Protein AF-A0A0L0FH58-F1 (afdb_monomer_lite)

pLDDT: mean 70.88, std 17.43, range [39.97, 90.69]

Organism: NCBI:txid667725

Secondary structure (DSSP, 8-state):
---HHHHHHHHHHHHHGGGTTSS--SS---------------S------TT-SEEETTTTEEESSGGGSPPSSTT-EEEE-SS-EEEEPTT--GGGG--

Structure (mmCIF, N/CA/C/O backbone):
data_AF-A0A0L0FH58-F1
#
_entry.id   AF-A0A0L0FH58-F1
#
loop_
_atom_site.group_PDB
_atom_site.id
_atom_site.type_symbol
_atom_site.label_atom_id
_atom_site.label_alt_id
_atom_site.label_comp_id
_atom_site.label_asym_id
_atom_site.label_entity_id
_atom_site.label_seq_id
_atom_site.pdbx_PDB_ins_code
_atom_site.Cartn_x
_atom_site.Cartn_y
_atom_site.Cartn_z
_atom_site.occupancy
_atom_site.B_iso_or_equiv
_atom_site.auth_seq_id
_atom_site.auth_comp_id
_atom_site.auth_asym_id
_atom_site.auth_atom_id
_atom_site.pdbx_PDB_model_num
ATOM 1 N N . MET A 1 1 ? -1.360 10.336 -76.472 1.00 60.91 1 MET A N 1
ATOM 2 C CA . MET A 1 1 ? -0.958 11.757 -76.564 1.00 60.91 1 MET A CA 1
ATOM 3 C C . MET A 1 1 ? -2.104 12.596 -76.028 1.00 60.91 1 MET A C 1
ATOM 5 O O . MET A 1 1 ? -3.118 12.704 -76.702 1.00 60.91 1 MET A O 1
ATOM 9 N N . VAL A 1 2 ? -2.002 13.099 -74.795 1.00 61.53 2 VAL A N 1
ATOM 10 C CA . VAL A 1 2 ? -3.044 13.973 -74.233 1.00 61.53 2 VAL A CA 1
ATOM 11 C C . VAL A 1 2 ? -2.915 15.340 -74.914 1.00 61.53 2 VAL A C 1
A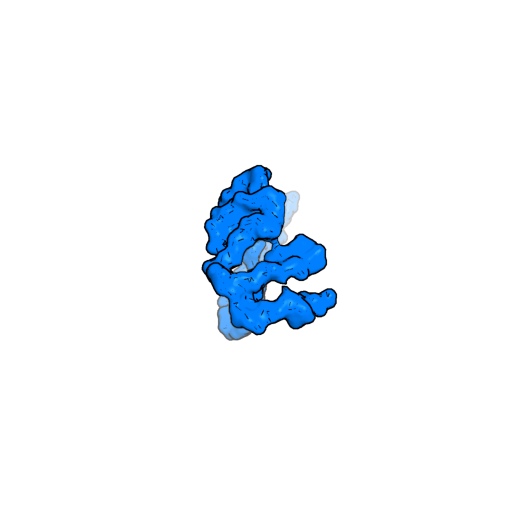TOM 13 O O . VAL A 1 2 ? -1.806 15.882 -74.947 1.00 61.53 2 VAL A O 1
ATOM 16 N N . PRO A 1 3 ? -3.988 15.887 -75.512 1.00 76.44 3 PRO A N 1
ATOM 17 C CA . PRO A 1 3 ? -3.910 17.174 -76.181 1.00 76.44 3 PRO A CA 1
ATOM 18 C C . PRO A 1 3 ? -3.529 18.252 -75.166 1.00 76.44 3 PRO A C 1
ATOM 20 O O . PRO A 1 3 ? -4.060 18.287 -74.056 1.00 76.44 3 PRO A O 1
ATOM 23 N N . ARG A 1 4 ? -2.607 19.143 -75.550 1.00 74.06 4 ARG A N 1
ATOM 24 C CA . ARG A 1 4 ? -2.059 20.204 -74.680 1.00 74.06 4 ARG A CA 1
ATOM 25 C C . ARG A 1 4 ? -3.168 21.047 -74.030 1.00 74.06 4 ARG A C 1
ATOM 27 O O . ARG A 1 4 ? -3.016 21.487 -72.897 1.00 74.06 4 ARG A O 1
ATOM 34 N N . SER A 1 5 ? -4.305 21.185 -74.714 1.00 71.88 5 SER A N 1
ATOM 35 C CA . SER A 1 5 ? -5.504 21.870 -74.226 1.00 71.88 5 SER A CA 1
ATOM 36 C C . SER A 1 5 ? -6.149 21.184 -73.015 1.00 71.88 5 SER A C 1
ATOM 38 O O . SER A 1 5 ? -6.576 21.865 -72.094 1.00 71.88 5 SER A O 1
ATOM 40 N N . VAL A 1 6 ? -6.177 19.848 -72.969 1.00 80.94 6 VAL A N 1
ATOM 41 C CA . VAL A 1 6 ? -6.742 19.088 -71.835 1.00 80.94 6 VAL A CA 1
ATOM 42 C C . VAL A 1 6 ? -5.834 19.197 -70.613 1.00 80.94 6 VAL A C 1
ATOM 44 O O . VAL A 1 6 ? -6.317 19.337 -69.494 1.00 80.94 6 VAL A O 1
ATOM 47 N N . PHE A 1 7 ? -4.518 19.213 -70.831 1.00 79.00 7 PHE A N 1
ATOM 48 C CA . PHE A 1 7 ? -3.545 19.396 -69.756 1.00 79.00 7 PHE A CA 1
ATOM 49 C C . PHE A 1 7 ? -3.645 20.792 -69.123 1.00 79.00 7 PHE A C 1
ATOM 51 O O . PHE A 1 7 ? -3.613 20.914 -67.902 1.00 79.00 7 PHE A O 1
ATOM 58 N N . ALA A 1 8 ? -3.843 21.834 -69.937 1.00 80.44 8 ALA A N 1
ATOM 59 C CA . ALA A 1 8 ? -4.043 23.198 -69.449 1.00 80.44 8 ALA A CA 1
ATOM 60 C C . ALA A 1 8 ? -5.340 23.351 -68.633 1.00 80.44 8 ALA A C 1
ATOM 62 O O . ALA A 1 8 ? -5.333 24.007 -67.593 1.00 80.44 8 ALA A O 1
ATOM 63 N N . VAL A 1 9 ? -6.433 22.707 -69.062 1.00 82.06 9 VAL A N 1
ATOM 64 C CA . VAL A 1 9 ? -7.715 22.726 -68.332 1.00 82.06 9 VAL A CA 1
ATOM 65 C C . VAL A 1 9 ? -7.608 21.992 -66.992 1.00 82.06 9 VAL A C 1
ATOM 67 O O . VAL A 1 9 ? -8.093 22.496 -65.982 1.00 82.06 9 VAL A O 1
ATOM 70 N N . LEU A 1 10 ? -6.924 20.843 -66.953 1.00 77.62 10 LEU A N 1
ATOM 71 C CA . LEU A 1 10 ? -6.676 20.103 -65.710 1.00 77.62 10 LEU A CA 1
ATOM 72 C C . LEU A 1 10 ? -5.815 20.901 -64.721 1.00 77.62 10 LEU A C 1
ATOM 74 O O . LEU A 1 10 ? -6.148 20.962 -63.541 1.00 77.62 10 LEU A O 1
ATOM 78 N N . LEU A 1 11 ? -4.755 21.564 -65.193 1.00 75.81 11 LEU A N 1
ATOM 79 C CA . LEU A 1 11 ? -3.912 22.423 -64.352 1.00 75.81 11 LEU A CA 1
ATOM 80 C C . LEU A 1 11 ? -4.693 23.606 -63.767 1.00 75.81 11 LEU A C 1
ATOM 82 O O . LEU A 1 11 ? -4.552 23.902 -62.582 1.00 75.81 11 LEU A O 1
ATOM 86 N N . ALA A 1 12 ? -5.547 24.245 -64.571 1.00 74.88 12 ALA A N 1
ATOM 87 C CA . ALA A 1 12 ? -6.402 25.333 -64.105 1.00 74.88 12 ALA A CA 1
ATOM 88 C C . ALA A 1 12 ? -7.394 24.865 -63.022 1.00 74.88 12 ALA A C 1
ATOM 90 O O . ALA A 1 12 ? -7.542 25.538 -62.005 1.00 74.88 12 ALA A O 1
ATOM 91 N N . LEU A 1 13 ? -8.009 23.687 -63.188 1.00 69.12 13 LEU A N 1
ATOM 92 C CA . LEU A 1 13 ? -8.920 23.106 -62.191 1.00 69.12 13 LEU A CA 1
ATOM 93 C C . LEU A 1 13 ? -8.217 22.796 -60.857 1.00 69.12 13 LEU A C 1
ATOM 95 O O . LEU A 1 13 ? -8.749 23.113 -59.794 1.00 69.12 13 LEU A O 1
ATOM 99 N N . ILE A 1 14 ? -7.002 22.240 -60.893 1.00 68.50 14 ILE A N 1
ATOM 100 C CA . ILE A 1 14 ? -6.240 21.886 -59.680 1.00 68.50 14 ILE A CA 1
ATOM 101 C C . ILE A 1 14 ? -5.783 23.144 -58.914 1.00 68.50 14 ILE A C 1
ATOM 103 O O . ILE A 1 14 ? -5.817 23.170 -57.681 1.00 68.50 14 ILE A O 1
ATOM 107 N N . LEU A 1 15 ? -5.410 24.215 -59.624 1.00 64.12 15 LEU A N 1
ATOM 108 C CA . LEU A 1 15 ? -5.027 25.497 -59.016 1.00 64.12 15 LEU A CA 1
ATOM 109 C C . LEU A 1 15 ? -6.206 26.199 -58.322 1.00 64.12 15 LEU A C 1
ATOM 111 O O . LEU A 1 15 ? -6.008 26.821 -57.282 1.00 64.12 15 LEU A O 1
ATOM 115 N N . THR A 1 16 ? -7.436 26.048 -58.829 1.00 60.78 16 THR A N 1
ATOM 116 C CA . THR A 1 16 ? -8.628 26.633 -58.182 1.00 60.78 16 THR A CA 1
ATOM 117 C C . THR A 1 16 ? -9.048 25.945 -56.878 1.00 60.78 16 THR A C 1
ATOM 119 O O . THR A 1 16 ? -9.738 26.559 -56.070 1.00 60.78 16 THR A O 1
ATOM 122 N N . MET A 1 17 ? -8.617 24.703 -56.618 1.00 57.84 17 MET A N 1
ATOM 123 C CA . MET A 1 17 ? -8.979 23.986 -55.384 1.00 57.84 17 MET A CA 1
ATOM 124 C C . MET A 1 17 ? -8.117 24.345 -54.160 1.00 57.84 17 MET A C 1
ATOM 126 O O . MET A 1 17 ? -8.465 23.973 -53.043 1.00 57.84 17 MET A O 1
ATOM 130 N N . HIS A 1 18 ? -7.029 25.104 -54.326 1.00 54.84 18 HIS A N 1
ATOM 131 C CA . HIS A 1 18 ? -6.111 25.440 -53.227 1.00 54.84 18 HIS A CA 1
ATOM 132 C C . HIS A 1 18 ? -6.514 26.689 -52.414 1.00 54.84 18 HIS A C 1
ATOM 134 O O . HIS A 1 18 ? -5.848 27.022 -51.438 1.00 54.84 18 HIS A O 1
ATOM 140 N N . SER A 1 19 ? -7.601 27.383 -52.771 1.00 51.69 19 SER A N 1
ATOM 141 C CA . SER A 1 19 ? -7.968 28.679 -52.164 1.00 51.69 19 SER A CA 1
ATOM 142 C C . SER A 1 19 ? -9.050 28.613 -51.076 1.00 51.69 19 SER A C 1
ATOM 144 O O . SER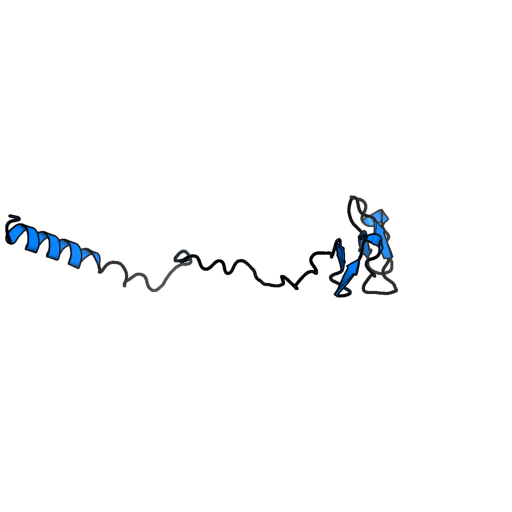 A 1 19 ? -9.364 29.639 -50.481 1.00 51.69 19 SER A O 1
ATOM 146 N N . ALA A 1 20 ? -9.623 27.442 -50.781 1.00 54.84 20 ALA A N 1
ATOM 147 C CA . ALA A 1 20 ? -10.741 27.319 -49.832 1.00 54.84 20 ALA A CA 1
ATOM 148 C C . ALA A 1 20 ? -10.326 27.074 -48.364 1.00 54.84 20 ALA A C 1
ATOM 150 O O . ALA A 1 20 ? -11.185 26.816 -47.528 1.00 54.84 20 ALA A O 1
ATOM 151 N N . LYS A 1 21 ? -9.031 27.151 -48.024 1.00 52.81 21 LYS A N 1
ATOM 152 C CA . LYS A 1 21 ? -8.520 26.857 -46.665 1.00 52.81 21 LYS A CA 1
ATOM 153 C C . LYS A 1 21 ? -7.908 28.050 -45.920 1.00 52.81 21 LYS A C 1
ATOM 155 O O . LYS A 1 21 ? -7.276 27.859 -44.892 1.00 52.81 21 LYS A O 1
ATOM 160 N N . ALA A 1 22 ? -8.096 29.277 -46.407 1.00 53.00 22 ALA A N 1
ATOM 161 C CA . ALA A 1 22 ? -7.501 30.475 -45.798 1.00 53.00 22 ALA A CA 1
ATOM 162 C C . ALA A 1 22 ? -8.527 31.554 -45.395 1.00 53.00 22 ALA A C 1
ATOM 164 O O . ALA A 1 22 ? -8.159 32.713 -45.230 1.00 53.00 22 ALA A O 1
ATOM 165 N N . PHE A 1 23 ? -9.808 31.190 -45.248 1.00 49.66 23 PHE A N 1
ATOM 166 C CA . PHE A 1 23 ? -10.892 32.134 -44.923 1.00 49.66 23 PHE A CA 1
ATOM 167 C C . PHE A 1 23 ? -11.887 31.630 -43.858 1.00 49.66 23 PHE A C 1
ATOM 169 O O . PHE A 1 23 ? -12.996 32.140 -43.765 1.00 49.66 23 PHE A O 1
ATOM 176 N N . PHE A 1 24 ? -11.479 30.666 -43.027 1.00 47.03 24 PHE A N 1
ATOM 177 C CA . PHE A 1 24 ? -12.161 30.324 -41.769 1.00 47.03 24 PHE A CA 1
ATOM 178 C C . PHE A 1 24 ? -11.177 30.459 -40.606 1.00 47.03 24 PHE A C 1
ATOM 180 O O . PHE A 1 24 ? -10.929 29.541 -39.835 1.00 47.03 24 PHE A O 1
ATOM 187 N N . HIS A 1 25 ? -10.559 31.632 -40.522 1.00 50.22 25 HIS A N 1
ATOM 188 C CA . HIS A 1 25 ? -10.120 32.146 -39.240 1.00 50.22 25 HIS A CA 1
ATOM 189 C C . HIS A 1 25 ? -11.343 32.836 -38.632 1.00 50.22 25 HIS A C 1
ATOM 191 O O . HIS A 1 25 ? -11.941 33.677 -39.301 1.00 50.22 25 HIS A O 1
ATOM 197 N N . PHE A 1 26 ? -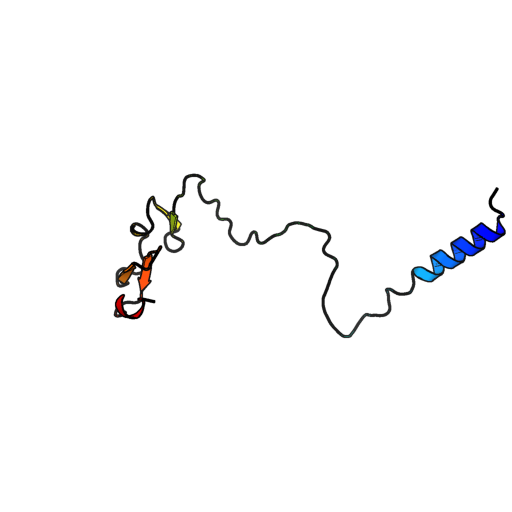11.639 32.521 -37.370 1.00 49.34 26 PHE A N 1
ATOM 198 C CA . PHE A 1 26 ? -12.512 33.294 -36.481 1.00 49.34 26 PHE A CA 1
ATOM 199 C C . PHE A 1 26 ? -14.014 32.950 -36.492 1.00 49.34 26 PHE A C 1
ATOM 201 O O . PHE A 1 26 ? -14.817 33.717 -37.000 1.00 49.34 26 PHE A O 1
ATOM 208 N N . GLU A 1 27 ? -14.372 31.801 -35.910 1.00 47.59 27 GLU A N 1
ATOM 209 C CA . GLU A 1 27 ? -15.478 31.595 -34.945 1.00 47.59 27 GLU A CA 1
ATOM 210 C C . GLU A 1 27 ? -15.820 30.092 -34.903 1.00 47.59 27 GLU A C 1
ATOM 212 O O . GLU A 1 27 ? -16.310 29.557 -35.888 1.00 47.59 27 GLU A O 1
ATOM 217 N N . HIS A 1 28 ? -15.581 29.434 -33.754 1.00 47.19 28 HIS A N 1
ATOM 218 C CA . HIS A 1 28 ? -15.865 28.012 -33.455 1.00 47.19 28 HIS A CA 1
ATOM 219 C C . HIS A 1 28 ? -14.932 27.038 -34.215 1.00 47.19 28 HIS A C 1
ATOM 221 O O . HIS A 1 28 ? -14.935 26.978 -35.431 1.00 47.19 28 HIS A O 1
ATOM 227 N N . GLY A 1 29 ? -14.022 26.284 -33.605 1.00 41.94 29 GLY A N 1
ATOM 228 C CA . GLY A 1 29 ? -14.146 25.492 -32.391 1.00 41.94 29 GLY A CA 1
ATOM 229 C C . GLY A 1 29 ? -13.783 24.055 -32.777 1.00 41.94 29 GLY A C 1
ATOM 230 O O . GLY A 1 29 ? -14.635 23.405 -33.354 1.00 41.94 29 GLY A O 1
ATOM 231 N N . PHE A 1 30 ? -12.541 23.653 -32.466 1.00 50.53 30 PHE A N 1
ATOM 232 C CA . PHE A 1 30 ? -12.002 22.285 -32.336 1.00 50.53 30 PHE A CA 1
ATOM 233 C C . PHE A 1 30 ? -12.140 21.278 -33.509 1.00 50.53 30 PHE A C 1
ATOM 235 O O . PHE A 1 30 ? -13.080 21.333 -34.290 1.00 50.53 30 PHE A O 1
ATOM 242 N N . ASP A 1 31 ? -11.154 20.367 -33.573 1.00 44.06 31 ASP A N 1
ATOM 243 C CA . ASP A 1 31 ? -11.096 19.116 -34.363 1.00 44.06 31 ASP A CA 1
ATOM 244 C C . ASP A 1 31 ? -10.746 19.258 -35.870 1.00 44.06 31 ASP A C 1
ATOM 246 O O . ASP A 1 31 ? -11.304 20.080 -36.587 1.00 44.06 31 ASP A O 1
ATOM 250 N N . GLU A 1 32 ? -9.808 18.545 -36.503 1.00 50.34 32 GLU A N 1
ATOM 251 C CA . GLU A 1 32 ? -8.945 17.398 -36.184 1.00 50.34 32 GLU A CA 1
ATOM 252 C C . GLU A 1 32 ? -7.787 17.436 -37.213 1.00 50.34 32 GLU A C 1
ATOM 254 O O . GLU A 1 32 ? -8.016 17.411 -38.427 1.00 50.34 32 GLU A O 1
ATOM 259 N N . GLN A 1 33 ? -6.539 17.499 -36.750 1.00 42.50 33 GLN A N 1
ATOM 260 C CA . GLN A 1 33 ? -5.367 17.098 -37.534 1.00 42.50 33 GLN A CA 1
ATOM 261 C C . GLN A 1 33 ? -4.391 16.418 -36.572 1.00 42.50 33 GLN A C 1
ATOM 263 O O . GLN A 1 33 ? -3.330 16.949 -36.264 1.00 42.50 33 GLN A O 1
ATOM 268 N N . ASP A 1 34 ? -4.794 15.251 -36.077 1.00 42.44 34 ASP A N 1
ATOM 269 C CA . ASP A 1 34 ? -3.899 14.309 -35.416 1.00 42.44 34 ASP A CA 1
ATOM 270 C C . ASP A 1 34 ? -3.245 13.439 -36.498 1.00 42.44 34 ASP A C 1
ATOM 272 O O . ASP A 1 34 ? -3.767 12.409 -36.933 1.00 42.44 34 ASP A O 1
ATOM 276 N N . GLU A 1 35 ? -2.088 13.897 -36.982 1.00 44.25 35 GLU A N 1
ATOM 277 C CA . GLU A 1 35 ? -1.035 12.958 -37.358 1.00 44.25 35 GLU A CA 1
ATOM 278 C C . GLU A 1 35 ? -0.680 12.200 -36.077 1.00 44.25 35 GLU A C 1
ATOM 280 O O . GLU A 1 35 ? -0.334 12.812 -35.070 1.00 44.25 35 GLU A O 1
ATOM 285 N N . GLY A 1 36 ? -0.881 10.883 -36.099 1.00 42.56 36 GLY A N 1
ATOM 286 C CA . GLY A 1 36 ? -0.685 10.012 -34.950 1.00 42.56 36 GLY A CA 1
ATOM 287 C C . GLY A 1 36 ? 0.772 9.976 -34.510 1.00 42.56 36 GLY A C 1
ATOM 288 O O . GLY A 1 36 ? 1.519 9.094 -34.921 1.00 42.56 36 GLY A O 1
ATOM 289 N N . ASP A 1 37 ? 1.140 10.904 -33.639 1.00 41.44 37 ASP A N 1
ATOM 290 C CA . ASP A 1 37 ? 2.030 10.605 -32.536 1.00 41.44 37 ASP A CA 1
ATOM 291 C C . ASP A 1 37 ? 1.148 10.094 -31.398 1.00 41.44 37 ASP A C 1
ATOM 293 O O . ASP A 1 37 ? 0.314 10.802 -30.831 1.00 41.44 37 ASP A O 1
ATOM 297 N N . GLU A 1 38 ? 1.315 8.810 -31.100 1.00 46.88 38 GLU A N 1
ATOM 298 C CA . GLU A 1 38 ? 0.868 8.160 -29.877 1.00 46.88 38 GLU A CA 1
ATOM 299 C C . GLU A 1 38 ? 1.577 8.798 -28.662 1.00 46.88 38 GLU A C 1
ATOM 301 O O . GLU A 1 38 ? 2.260 8.131 -27.897 1.00 46.88 38 GLU A O 1
ATOM 306 N N . GLU A 1 39 ? 1.377 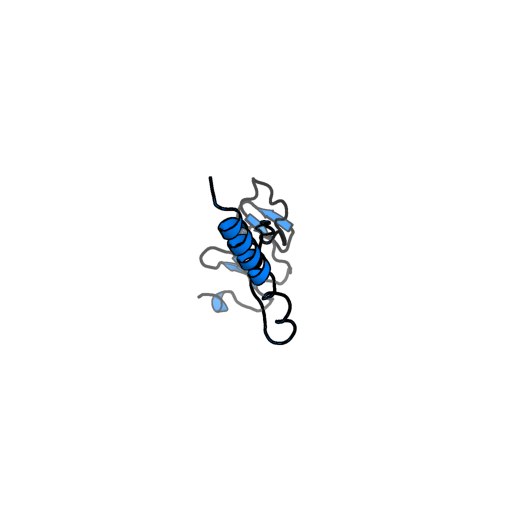10.093 -28.412 1.00 46.72 39 GLU A N 1
ATOM 307 C CA . GLU A 1 39 ? 1.498 10.687 -27.078 1.00 46.72 39 GLU A CA 1
ATOM 308 C C . GLU A 1 39 ? 0.192 10.421 -26.316 1.00 46.72 39 GLU A C 1
ATOM 310 O O . GLU A 1 39 ? -0.451 11.292 -25.726 1.00 46.72 39 GLU A O 1
ATOM 315 N N . GLN A 1 40 ? -0.209 9.146 -26.312 1.00 42.56 40 GLN A N 1
ATOM 316 C CA . GLN A 1 40 ? -1.064 8.613 -25.271 1.00 42.56 40 GLN A CA 1
ATOM 317 C C . GLN A 1 40 ? -0.344 8.836 -23.946 1.00 42.56 40 GLN A C 1
ATOM 319 O O . GLN A 1 40 ? 0.576 8.109 -23.592 1.00 42.56 40 GLN A O 1
ATOM 324 N N . ALA A 1 41 ? -0.806 9.839 -23.208 1.00 39.97 41 ALA A N 1
ATOM 325 C CA . ALA A 1 41 ? -0.949 9.756 -21.765 1.00 39.97 41 ALA A CA 1
ATOM 326 C C . ALA A 1 41 ? 0.259 9.158 -21.013 1.00 39.97 41 ALA A C 1
ATOM 328 O O . ALA A 1 41 ? 0.085 8.374 -20.087 1.00 39.97 41 ALA A O 1
ATOM 329 N N . THR A 1 42 ? 1.487 9.587 -21.303 1.00 42.25 42 THR A N 1
ATOM 330 C CA . THR A 1 42 ? 2.651 9.306 -20.442 1.00 42.25 42 THR A CA 1
ATOM 331 C C . THR A 1 42 ? 2.655 10.222 -19.214 1.00 42.25 42 THR A C 1
ATOM 333 O O . THR A 1 42 ? 3.689 10.645 -18.703 1.00 42.25 42 THR A O 1
ATOM 336 N N . LYS A 1 43 ? 1.474 10.545 -18.680 1.00 40.53 43 LYS A N 1
ATOM 337 C CA . LYS A 1 43 ? 1.348 11.167 -17.368 1.00 40.53 43 LYS A CA 1
ATOM 338 C C . LYS A 1 43 ? 1.368 10.028 -16.347 1.00 40.53 43 LYS A C 1
ATOM 340 O O . LYS A 1 43 ? 0.320 9.530 -15.966 1.00 40.53 43 LYS A O 1
ATOM 345 N N . TYR A 1 44 ? 2.576 9.646 -15.930 1.00 48.09 44 TYR A N 1
ATOM 346 C CA . TYR A 1 44 ? 2.872 8.629 -14.909 1.00 48.09 44 TYR A CA 1
ATOM 347 C C . TYR A 1 44 ? 2.639 7.164 -15.316 1.00 48.09 44 TYR A C 1
ATOM 349 O O . TYR A 1 44 ? 1.952 6.417 -14.632 1.00 48.09 44 TYR A O 1
ATOM 357 N N . GLN A 1 45 ? 3.363 6.680 -16.323 1.00 46.69 45 GLN A N 1
ATOM 358 C CA . GLN A 1 45 ? 4.004 5.376 -16.128 1.00 46.69 45 GLN A CA 1
ATOM 359 C C . GLN A 1 45 ? 5.294 5.652 -15.367 1.00 46.69 45 GLN A C 1
ATOM 361 O O . GLN A 1 45 ? 6.370 5.780 -15.938 1.00 46.69 45 GLN A O 1
ATOM 366 N N . LYS A 1 46 ? 5.165 5.822 -14.045 1.00 55.34 46 LYS A N 1
ATOM 367 C CA . LYS A 1 46 ? 6.279 5.497 -13.157 1.00 55.34 46 LYS A CA 1
ATOM 368 C C . LYS A 1 46 ? 6.719 4.102 -13.585 1.00 55.34 46 LYS A C 1
ATOM 370 O O . LYS A 1 46 ? 5.833 3.264 -13.730 1.00 55.34 46 LYS A O 1
ATOM 375 N N . ASP A 1 47 ? 8.002 3.883 -13.856 1.00 58.25 47 ASP A N 1
ATOM 376 C CA . ASP A 1 47 ? 8.555 2.566 -14.175 1.00 58.25 47 ASP A CA 1
ATOM 377 C C . ASP A 1 47 ? 8.194 1.587 -13.046 1.00 58.25 47 ASP A C 1
ATOM 379 O O . ASP A 1 47 ? 8.928 1.416 -12.073 1.00 58.25 47 ASP A O 1
ATOM 383 N N . LEU A 1 48 ? 6.988 1.028 -13.114 1.00 62.62 48 LEU A N 1
ATOM 384 C CA . LEU A 1 48 ? 6.488 0.039 -12.189 1.00 62.62 48 LEU A CA 1
ATOM 385 C C . LEU A 1 48 ? 7.354 -1.173 -12.454 1.00 62.62 48 LEU A C 1
ATOM 387 O O . LEU A 1 48 ? 7.358 -1.701 -13.569 1.00 62.62 48 LEU A O 1
ATOM 391 N N . ASP A 1 49 ? 8.147 -1.541 -11.449 1.00 71.75 49 ASP A N 1
ATOM 392 C CA . ASP A 1 49 ? 9.001 -2.715 -11.516 1.00 71.75 49 ASP A CA 1
ATOM 393 C C . ASP A 1 49 ? 8.180 -3.880 -12.094 1.00 71.75 49 ASP A C 1
ATOM 395 O O . ASP A 1 49 ? 7.048 -4.094 -11.654 1.00 71.75 49 ASP A O 1
ATOM 399 N N . PRO A 1 50 ? 8.684 -4.624 -13.090 1.00 75.00 50 PRO A N 1
ATOM 400 C CA . PRO A 1 50 ? 7.902 -5.667 -13.750 1.00 75.00 50 PRO A CA 1
ATOM 401 C C . PRO A 1 50 ? 7.481 -6.805 -12.804 1.00 75.00 50 PRO A C 1
ATOM 403 O O . PRO A 1 50 ? 6.652 -7.629 -13.182 1.00 75.00 50 PRO A O 1
ATOM 406 N N . ASN A 1 51 ? 8.025 -6.859 -11.583 1.00 80.62 51 ASN A N 1
ATOM 407 C CA . ASN A 1 51 ? 7.635 -7.794 -10.529 1.00 80.62 51 ASN A CA 1
ATOM 408 C C . ASN A 1 51 ? 6.716 -7.153 -9.473 1.00 80.62 51 ASN A C 1
ATOM 410 O O . ASN A 1 51 ? 6.367 -7.800 -8.486 1.00 80.62 51 ASN A O 1
ATOM 414 N N . CYS A 1 52 ? 6.322 -5.893 -9.652 1.00 83.81 52 CYS A N 1
ATOM 415 C CA . CYS A 1 52 ? 5.413 -5.181 -8.768 1.00 83.81 52 CYS A CA 1
ATOM 416 C C . CYS A 1 52 ? 3.994 -5.735 -8.929 1.00 83.81 52 CYS A C 1
ATOM 418 O O . CYS A 1 52 ? 3.280 -5.375 -9.863 1.00 83.81 52 CYS A O 1
ATOM 420 N N . GLN A 1 53 ? 3.584 -6.620 -8.018 1.00 86.19 53 GLN A N 1
ATOM 421 C CA . GLN A 1 53 ? 2.226 -7.170 -8.032 1.00 86.19 53 GLN A CA 1
ATOM 422 C C . GLN A 1 53 ? 1.187 -6.110 -7.655 1.00 86.19 53 GLN A C 1
ATOM 424 O O . GLN A 1 53 ? 0.158 -5.997 -8.318 1.00 86.19 53 GLN A O 1
ATOM 429 N N . TYR A 1 54 ? 1.474 -5.307 -6.625 1.00 86.06 54 TYR A N 1
ATOM 430 C CA . TYR A 1 54 ? 0.612 -4.212 -6.193 1.00 86.06 54 TYR A CA 1
ATOM 431 C C . TYR A 1 54 ? 1.430 -2.982 -5.830 1.00 86.06 54 TYR A C 1
ATOM 433 O O . TYR A 1 54 ? 2.345 -3.044 -5.011 1.00 86.06 54 TYR A O 1
ATOM 441 N N . TYR A 1 55 ? 1.073 -1.853 -6.430 1.00 87.69 55 TYR A N 1
ATOM 442 C CA . TYR A 1 55 ? 1.734 -0.579 -6.202 1.00 87.69 55 TYR A CA 1
ATOM 443 C C . TYR A 1 55 ? 0.914 0.301 -5.265 1.00 87.69 55 TYR A C 1
ATOM 445 O O . TYR A 1 55 ? -0.271 0.539 -5.498 1.00 87.69 55 TYR A O 1
ATOM 453 N N . CYS A 1 56 ? 1.555 0.791 -4.210 1.00 86.88 56 CYS A N 1
ATOM 454 C CA . CYS A 1 56 ? 0.957 1.708 -3.253 1.00 86.88 56 CYS A CA 1
ATOM 455 C C . CYS A 1 56 ? 1.344 3.141 -3.638 1.00 86.88 56 CYS A C 1
A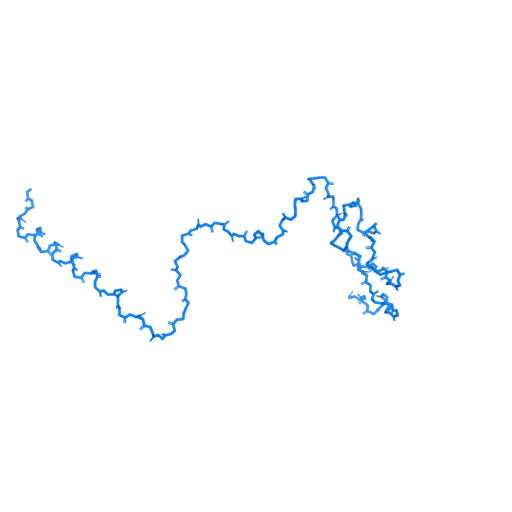TOM 457 O O . CYS A 1 56 ? 2.483 3.551 -3.412 1.00 86.88 56 CYS A O 1
ATOM 459 N N . GLU A 1 57 ? 0.410 3.908 -4.205 1.00 82.88 57 GLU A N 1
ATOM 460 C CA . GLU A 1 57 ? 0.675 5.287 -4.652 1.00 82.88 57 GLU A CA 1
ATOM 461 C C . GLU A 1 57 ? 1.103 6.212 -3.505 1.00 82.88 57 GLU A C 1
ATOM 463 O O . GLU A 1 57 ? 1.965 7.065 -3.695 1.00 82.88 57 GLU A O 1
ATOM 468 N N . ASP A 1 58 ? 0.550 6.006 -2.307 1.00 82.12 58 ASP A N 1
ATOM 469 C CA . ASP A 1 58 ? 0.822 6.844 -1.136 1.00 82.12 58 ASP A CA 1
ATOM 470 C C . ASP A 1 58 ? 2.265 6.731 -0.625 1.00 82.12 58 ASP A C 1
ATOM 472 O O . ASP A 1 58 ? 2.850 7.713 -0.166 1.00 82.12 58 ASP A O 1
ATOM 476 N N . SER A 1 59 ? 2.833 5.523 -0.661 1.00 82.75 59 SER A N 1
ATOM 477 C CA . SER A 1 59 ? 4.165 5.231 -0.121 1.00 82.75 59 SER A CA 1
ATOM 478 C C . SER A 1 59 ? 5.221 4.992 -1.183 1.00 82.75 59 SER A C 1
ATOM 480 O O . SER A 1 59 ? 6.387 4.836 -0.830 1.00 82.75 59 SER A O 1
ATOM 482 N N . ASP A 1 60 ? 4.833 4.975 -2.458 1.00 85.69 60 ASP A N 1
ATOM 483 C CA . ASP A 1 60 ? 5.738 4.752 -3.581 1.00 85.69 60 ASP A CA 1
ATOM 484 C C . ASP A 1 60 ? 6.384 3.347 -3.568 1.00 85.69 60 ASP A C 1
ATOM 486 O O . ASP A 1 60 ? 7.471 3.133 -4.104 1.00 85.69 60 ASP A O 1
ATOM 490 N N . THR A 1 61 ? 5.725 2.371 -2.929 1.00 87.25 61 THR A N 1
ATOM 491 C CA . THR A 1 61 ? 6.260 1.019 -2.686 1.00 87.25 61 THR A CA 1
ATOM 492 C C . THR A 1 61 ? 5.458 -0.067 -3.390 1.00 87.25 61 THR A C 1
ATOM 494 O O . THR A 1 61 ? 4.230 -0.014 -3.429 1.00 87.25 61 THR A O 1
ATOM 497 N N . CYS A 1 62 ? 6.154 -1.106 -3.847 1.00 89.62 62 CYS A N 1
ATOM 498 C CA . CYS A 1 62 ? 5.555 -2.347 -4.328 1.00 89.62 62 CYS A CA 1
ATOM 499 C C . CYS A 1 62 ? 5.407 -3.361 -3.191 1.00 89.62 62 CYS A C 1
ATOM 501 O O . CYS A 1 62 ? 6.330 -3.534 -2.394 1.00 89.62 62 CYS A O 1
ATOM 503 N N . VAL A 1 63 ? 4.262 -4.036 -3.139 1.00 89.69 63 VAL A N 1
ATOM 504 C CA . VAL A 1 63 ? 3.940 -5.077 -2.157 1.00 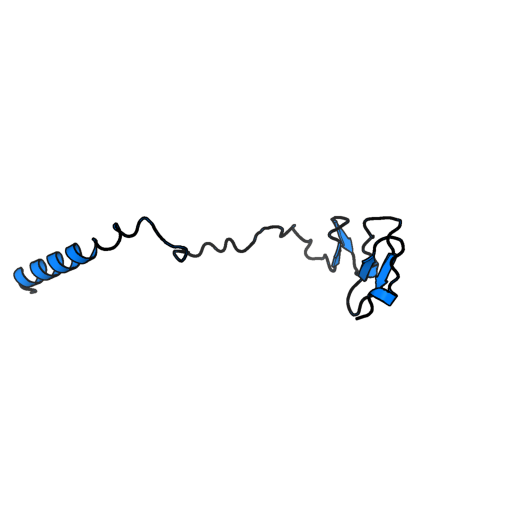89.69 63 VAL A CA 1
ATOM 505 C C . VAL A 1 63 ? 3.356 -6.311 -2.844 1.00 89.69 63 VAL A C 1
ATOM 507 O O . VAL A 1 63 ? 2.880 -6.236 -3.981 1.00 89.69 63 VAL A O 1
ATOM 510 N N . ASP A 1 64 ? 3.384 -7.449 -2.151 1.00 89.38 64 ASP A N 1
ATOM 511 C CA . ASP A 1 64 ? 2.860 -8.713 -2.674 1.00 89.38 64 ASP A CA 1
ATOM 512 C C . ASP A 1 64 ? 1.335 -8.782 -2.583 1.00 89.38 64 ASP A C 1
ATOM 514 O O . ASP A 1 64 ? 0.695 -9.456 -3.389 1.00 89.38 64 ASP A O 1
ATOM 518 N N . THR A 1 65 ? 0.732 -8.075 -1.622 1.00 87.69 65 THR A N 1
ATOM 519 C CA . THR A 1 65 ? -0.724 -8.033 -1.447 1.00 87.69 65 THR A CA 1
ATOM 520 C C . THR A 1 65 ? -1.242 -6.627 -1.111 1.00 87.69 65 THR A C 1
ATOM 522 O O . THR A 1 65 ? -0.591 -5.888 -0.374 1.00 87.69 65 THR A O 1
ATOM 525 N N . PRO A 1 66 ? -2.464 -6.236 -1.531 1.00 86.00 66 PRO A N 1
ATOM 526 C CA . PRO A 1 66 ? -2.995 -4.888 -1.269 1.00 86.00 66 PRO A CA 1
ATOM 527 C C . PRO A 1 66 ? -3.143 -4.555 0.228 1.00 86.00 66 PRO A C 1
ATOM 529 O O . PRO A 1 66 ? -3.115 -3.392 0.644 1.00 86.00 66 PRO A O 1
ATOM 532 N N . VAL A 1 67 ? -3.281 -5.579 1.079 1.00 88.94 67 VAL A N 1
ATOM 533 C CA . VAL A 1 67 ? -3.359 -5.421 2.539 1.00 88.94 67 VAL A CA 1
ATOM 534 C C . VAL A 1 67 ? -2.038 -4.944 3.154 1.00 88.94 67 VAL A C 1
ATOM 536 O O . VAL A 1 67 ? -2.058 -4.355 4.234 1.00 88.94 67 VAL A O 1
ATOM 539 N N . GLU A 1 68 ? -0.918 -5.075 2.450 1.00 90.69 68 GLU A N 1
ATOM 540 C CA . GLU A 1 68 ? 0.395 -4.618 2.914 1.00 90.69 68 GLU A CA 1
ATOM 541 C C . GLU A 1 68 ? 0.668 -3.144 2.606 1.00 90.69 68 GLU A C 1
ATOM 543 O O . GLU A 1 68 ? 1.553 -2.562 3.228 1.00 90.69 68 GLU A O 1
ATOM 548 N N . CYS A 1 69 ? -0.114 -2.502 1.726 1.00 89.31 69 CYS A N 1
ATOM 549 C CA . CYS A 1 69 ? 0.055 -1.072 1.471 1.00 89.31 69 CYS A CA 1
ATOM 550 C C . CYS A 1 69 ? -0.131 -0.252 2.760 1.00 89.31 69 CYS A C 1
ATOM 552 O O . CYS A 1 69 ? -1.196 -0.335 3.386 1.00 89.31 69 CYS A O 1
ATOM 554 N N . PRO A 1 70 ? 0.861 0.541 3.185 1.00 89.69 70 PRO A N 1
ATOM 555 C CA . PRO A 1 70 ? 0.698 1.398 4.346 1.00 89.69 70 PRO A CA 1
ATOM 556 C C . PRO A 1 70 ? -0.302 2.510 4.025 1.00 89.69 70 PRO A C 1
ATOM 558 O O . PRO A 1 70 ? -0.323 3.040 2.918 1.00 89.69 70 PRO A O 1
ATOM 561 N N . CYS A 1 71 ? -1.123 2.883 5.004 1.00 89.31 71 CYS A N 1
ATOM 562 C CA . CYS A 1 71 ? -1.947 4.072 4.859 1.00 89.31 71 CYS A CA 1
ATOM 563 C C . CYS A 1 71 ? -1.113 5.342 5.093 1.00 89.31 71 CYS A C 1
ATOM 565 O O . CYS A 1 71 ? -0.233 5.336 5.960 1.00 89.31 71 CYS A O 1
ATOM 567 N N . PRO A 1 72 ? -1.417 6.454 4.401 1.00 86.56 72 PRO A N 1
ATOM 568 C CA . PRO A 1 72 ? -0.626 7.685 4.480 1.00 86.56 72 PRO A CA 1
ATOM 569 C C . PRO A 1 72 ? -0.640 8.330 5.874 1.00 86.56 72 PRO A C 1
ATOM 571 O O . PRO A 1 72 ? 0.299 9.027 6.253 1.00 86.56 72 PRO A O 1
ATOM 574 N N . SER A 1 73 ? -1.694 8.096 6.663 1.00 85.81 73 SER A N 1
ATOM 575 C CA . SER A 1 73 ? -1.818 8.603 8.031 1.00 85.81 73 SER A CA 1
ATOM 576 C C . SER A 1 73 ? -1.861 7.465 9.042 1.00 85.81 73 SER A C 1
ATOM 578 O O . SER A 1 73 ? -2.663 6.543 8.921 1.00 85.81 73 SER A O 1
ATOM 580 N N . VAL A 1 74 ? -1.083 7.573 10.118 1.00 84.06 74 VAL A N 1
ATOM 581 C CA . VAL A 1 74 ? -1.093 6.601 11.230 1.00 84.06 74 VAL A CA 1
ATOM 582 C C . VAL A 1 74 ? -2.435 6.523 11.966 1.00 84.06 74 VAL A C 1
ATOM 584 O O . VAL A 1 74 ? -2.684 5.566 12.690 1.00 84.06 74 VAL A O 1
ATOM 587 N N . HIS A 1 75 ? -3.293 7.533 11.798 1.00 86.12 75 HIS A N 1
ATOM 588 C CA . HIS A 1 75 ? -4.628 7.579 12.398 1.00 86.12 75 HIS A CA 1
ATOM 589 C C . HIS A 1 75 ? -5.731 7.105 11.447 1.00 86.12 75 HIS A C 1
ATOM 591 O O . HIS A 1 75 ? -6.882 6.986 11.862 1.00 86.12 75 HIS A O 1
ATOM 597 N N . SER A 1 76 ? -5.400 6.868 10.178 1.00 87.75 76 SER A N 1
ATOM 598 C CA . SER A 1 76 ? -6.369 6.359 9.211 1.00 87.75 76 SER A CA 1
ATOM 599 C C . SER A 1 76 ? -6.712 4.899 9.496 1.00 87.75 76 SER A C 1
ATOM 601 O O . SER A 1 76 ? -5.906 4.138 10.035 1.00 87.75 76 SER A O 1
ATOM 603 N N . THR A 1 77 ? -7.935 4.513 9.146 1.00 88.19 77 THR A N 1
ATOM 604 C CA . THR A 1 77 ? -8.412 3.139 9.311 1.00 88.19 77 THR A CA 1
ATOM 605 C C . THR A 1 77 ? -8.349 2.429 7.970 1.00 88.19 77 THR A C 1
ATOM 607 O O . THR A 1 77 ? -8.923 2.898 6.989 1.00 88.19 77 THR A O 1
ATOM 610 N N . LYS A 1 78 ? -7.653 1.289 7.923 1.00 89.44 78 LYS A N 1
ATOM 611 C CA . LYS A 1 78 ? -7.585 0.456 6.723 1.00 89.44 78 LYS A CA 1
ATOM 612 C C . LYS A 1 78 ? -8.810 -0.450 6.648 1.00 89.44 78 LYS A C 1
ATOM 614 O O . LYS A 1 78 ? -8.988 -1.328 7.490 1.00 89.44 78 LYS A O 1
ATOM 619 N N . CYS A 1 79 ? -9.629 -0.250 5.627 1.00 90.06 79 CYS A N 1
ATOM 620 C CA . CYS A 1 79 ? -10.871 -0.975 5.410 1.00 90.06 79 CYS A CA 1
ATOM 621 C C . CYS A 1 79 ? -10.755 -1.898 4.204 1.00 90.06 79 CYS A C 1
ATOM 623 O O . CYS A 1 79 ? -10.187 -1.525 3.179 1.00 90.06 79 CYS A O 1
ATOM 625 N N . LYS A 1 80 ? -11.303 -3.107 4.337 1.00 89.19 80 LYS A N 1
ATOM 626 C CA . LYS A 1 80 ? -11.444 -4.041 3.225 1.00 89.19 80 LYS A CA 1
ATOM 627 C C . LYS A 1 80 ? -12.722 -3.706 2.451 1.00 89.19 80 LYS A C 1
ATOM 629 O O . LYS A 1 80 ? -13.797 -3.697 3.045 1.00 89.19 80 LYS A O 1
ATOM 634 N N . THR A 1 81 ? -12.577 -3.481 1.156 1.00 84.31 81 THR A N 1
ATOM 635 C CA . THR A 1 81 ? -13.655 -3.435 0.157 1.00 84.31 81 THR A CA 1
ATOM 636 C C . THR A 1 81 ? -13.686 -4.787 -0.576 1.00 84.31 81 THR A C 1
ATOM 638 O O . THR A 1 81 ? -12.851 -5.644 -0.283 1.00 84.31 81 THR A O 1
ATOM 641 N N . ASP A 1 82 ? -14.624 -5.013 -1.501 1.00 81.56 82 ASP A N 1
ATOM 642 C CA . ASP A 1 82 ? -14.782 -6.287 -2.225 1.00 81.56 82 ASP A CA 1
ATOM 643 C C . ASP A 1 82 ? -13.449 -6.889 -2.704 1.00 81.56 82 ASP A C 1
ATOM 645 O O . ASP A 1 82 ? -13.070 -7.978 -2.263 1.00 81.56 82 ASP A O 1
ATOM 649 N N . ASP A 1 83 ? -12.690 -6.131 -3.502 1.00 80.12 83 ASP A N 1
ATOM 650 C CA . ASP A 1 83 ? -11.437 -6.595 -4.117 1.00 80.12 83 ASP A CA 1
ATOM 651 C C . ASP A 1 83 ? -10.189 -5.797 -3.690 1.00 80.12 83 ASP A C 1
ATOM 653 O O . ASP A 1 83 ? -9.070 -6.124 -4.090 1.00 80.12 83 ASP A O 1
ATOM 657 N N . TRP A 1 84 ? -10.346 -4.745 -2.877 1.00 84.12 84 TRP A N 1
ATOM 658 C CA . TRP A 1 84 ? -9.256 -3.821 -2.533 1.00 84.12 84 TRP A CA 1
ATOM 659 C C . TRP A 1 84 ? -9.267 -3.391 -1.061 1.00 84.12 84 TRP A C 1
ATOM 661 O O . TRP A 1 84 ? -10.164 -3.739 -0.295 1.00 84.12 84 TRP A O 1
ATOM 671 N N . TYR A 1 85 ? -8.253 -2.625 -0.655 1.00 88.31 85 TYR A N 1
ATOM 672 C CA . TYR A 1 85 ? -8.185 -1.997 0.659 1.00 88.31 85 TYR A CA 1
ATOM 673 C C . TYR A 1 85 ? -8.067 -0.484 0.528 1.00 88.31 85 TYR A C 1
ATOM 675 O O . TYR A 1 85 ? -7.186 0.018 -0.163 1.00 88.31 85 TYR A O 1
ATOM 683 N N . VAL A 1 86 ? -8.920 0.241 1.239 1.00 88.06 86 VAL A N 1
ATOM 684 C CA . VAL A 1 86 ? -8.934 1.707 1.248 1.00 88.06 86 VAL A CA 1
ATOM 685 C C . VAL A 1 86 ? -8.573 2.232 2.629 1.00 88.06 86 VAL A C 1
ATOM 687 O O . VAL A 1 86 ? -8.874 1.605 3.646 1.00 88.06 86 VAL A O 1
ATOM 690 N N . CYS A 1 87 ? -7.923 3.387 2.673 1.00 89.19 87 CYS A N 1
ATOM 691 C CA . CYS A 1 87 ? -7.593 4.072 3.914 1.00 89.19 87 CYS A CA 1
ATOM 692 C C . CYS A 1 87 ? -8.604 5.196 4.132 1.00 89.19 87 CYS A C 1
ATOM 694 O O . CYS A 1 87 ? -8.679 6.128 3.334 1.00 89.19 87 CYS A O 1
ATOM 696 N N . LEU A 1 88 ? -9.397 5.093 5.196 1.00 88.94 88 LEU A N 1
ATOM 697 C CA . LEU A 1 88 ? -10.400 6.093 5.551 1.00 88.94 88 LEU A CA 1
ATOM 698 C C . LEU A 1 88 ? -9.852 7.069 6.590 1.00 88.94 88 LEU A C 1
ATOM 700 O O . LEU A 1 88 ? -8.992 6.720 7.406 1.00 88.94 88 LEU A O 1
ATOM 704 N N . GLU A 1 89 ? -10.372 8.295 6.573 1.00 88.94 89 GLU A N 1
ATOM 705 C CA . GLU A 1 89 ? -10.037 9.316 7.563 1.00 88.94 89 GLU A CA 1
ATOM 706 C C . GLU A 1 89 ? -10.312 8.834 9.002 1.00 88.94 89 GLU A C 1
ATOM 708 O O . GLU A 1 89 ? -11.212 8.019 9.235 1.00 88.94 89 GLU A O 1
ATOM 713 N N . PRO A 1 90 ? -9.543 9.321 9.994 1.00 86.94 90 PRO A N 1
ATOM 714 C CA . PRO A 1 90 ? -9.767 8.973 11.391 1.00 86.94 90 PRO A CA 1
ATOM 715 C C . PRO A 1 90 ? -11.205 9.280 11.822 1.00 86.94 90 PRO A C 1
ATOM 717 O O . PRO A 1 90 ? -11.680 10.404 11.685 1.00 86.94 90 PRO A O 1
ATOM 720 N N . GLY A 1 91 ? -11.874 8.280 12.398 1.00 84.50 91 GLY A N 1
ATOM 721 C CA . GLY A 1 91 ? -13.260 8.392 12.861 1.00 84.50 91 GLY A CA 1
ATOM 722 C C . GLY A 1 91 ? -14.316 7.981 11.832 1.00 84.50 91 GLY A C 1
ATOM 723 O O . GLY A 1 91 ? -15.499 8.035 12.152 1.00 84.50 91 GLY A O 1
ATOM 724 N N . VAL A 1 92 ? -13.913 7.549 10.633 1.00 87.81 92 VAL A N 1
ATOM 725 C CA . VAL A 1 92 ? -14.808 6.914 9.660 1.00 87.81 92 VAL A CA 1
ATOM 726 C C . VAL A 1 92 ? -14.741 5.393 9.814 1.00 87.81 92 VAL A C 1
ATOM 728 O O . VAL A 1 92 ? -13.671 4.792 9.720 1.00 87.81 92 VAL A O 1
ATOM 731 N N . ASP A 1 93 ? -15.894 4.761 10.029 1.00 84.88 93 ASP A N 1
ATOM 732 C CA . ASP A 1 93 ? -16.005 3.308 10.146 1.00 84.88 93 ASP A CA 1
ATOM 733 C C . ASP A 1 93 ? -16.125 2.636 8.775 1.00 84.88 93 ASP A C 1
ATOM 735 O O . ASP A 1 93 ? -16.887 3.086 7.917 1.00 84.88 93 ASP A O 1
ATOM 739 N N . CYS A 1 94 ? -15.492 1.474 8.598 1.00 86.94 94 CYS A N 1
ATOM 740 C CA . CYS A 1 94 ? -15.605 0.676 7.369 1.00 86.94 94 CYS A CA 1
ATOM 741 C C . CYS A 1 94 ? -17.054 0.296 7.014 1.00 86.94 94 CYS A C 1
ATOM 743 O O . CYS A 1 94 ? -17.375 0.105 5.847 1.00 86.94 94 CYS A O 1
ATOM 745 N N . ALA A 1 95 ? -17.944 0.218 8.010 1.00 84.06 95 ALA A N 1
ATOM 746 C CA . ALA A 1 95 ? -19.364 -0.067 7.809 1.00 84.06 95 ALA A CA 1
ATOM 747 C C . ALA A 1 95 ? -20.076 1.007 6.969 1.00 84.06 95 ALA A C 1
ATOM 749 O O . ALA A 1 95 ? -21.050 0.703 6.290 1.00 84.06 95 ALA A O 1
ATOM 750 N N . SER A 1 96 ? -19.580 2.249 6.992 1.00 78.38 96 SER A N 1
ATOM 751 C CA . SER A 1 96 ? -20.112 3.337 6.161 1.00 78.38 96 SER A CA 1
ATOM 752 C C . SER A 1 96 ? -19.727 3.213 4.683 1.00 78.38 96 SER A C 1
ATOM 754 O O . SER A 1 96 ? -20.319 3.884 3.843 1.00 78.38 96 SER A O 1
ATOM 756 N N . PHE A 1 97 ? -18.764 2.339 4.373 1.00 72.56 97 PHE A N 1
ATOM 757 C CA . PHE A 1 97 ? -18.185 2.144 3.046 1.00 72.56 97 PHE A CA 1
ATOM 758 C C . PHE A 1 97 ? -18.503 0.768 2.438 1.00 72.56 97 PHE A C 1
ATOM 760 O O . PHE A 1 97 ? -18.001 0.442 1.365 1.00 72.56 97 PHE A O 1
ATOM 767 N N . SER A 1 98 ? -19.330 -0.041 3.111 1.00 61.03 98 SER A N 1
ATOM 768 C CA . SER A 1 98 ? -19.843 -1.295 2.557 1.00 61.03 98 SER A CA 1
ATOM 769 C C . SER A 1 98 ? -20.902 -0.962 1.501 1.00 61.03 98 SER A C 1
ATOM 771 O O . SER A 1 98 ? -22.031 -0.616 1.855 1.00 61.03 98 SER A O 1
ATOM 773 N N . LEU A 1 99 ? -20.510 -1.005 0.226 1.00 55.97 99 LEU A N 1
ATOM 774 C CA . LEU A 1 99 ? -21.415 -0.956 -0.927 1.00 55.97 99 LEU A CA 1
ATOM 775 C C . LEU A 1 99 ? -22.072 -2.321 -1.167 1.00 55.97 99 LEU A C 1
ATOM 777 O O . LEU A 1 99 ? -21.440 -3.346 -0.833 1.00 55.97 99 LEU A O 1
#

InterPro domains:
  IPR060592 Long chronological lifespan protein 2, C-terminal domain [PF28115] (54-95)

Sequence (99 aa):
MVPRSVFAVLLALILTMHSAKAFFHFEHGFDEQDEGDEEQATKYQKDLDPNCQYYCEDSDTCVDTPVECPCPSVHSTKCKTDDWYVCLEPGVDCASFSL

Foldseek 3Di:
DPPPVVVVVVVVVVVVVPPPPPPPDDDDDDDDDDPDPPPPPVVDPPVQPPPQPDAQPLVRDGDPDQVPRDDNDPQWDWEDEPRHIDTHDHPDDNVVVHD

Radius of gyration: 30.45 Å; chains: 1; bounding box: 30×42×89 Å